Protein AF-A0A2G4DVA1-F1 (afdb_monomer)

Foldseek 3Di:
DDDDDPDDPPPPPPPPPPPPPPPVPPDCDPLVVVVVVCVVQNLVSVCVVDVDVCSVPPVDSVVVVVVVVVD

Radius of gyration: 24.99 Å; Cα contacts (8 Å, |Δi|>4): 30; chains: 1; bounding box: 35×22×84 Å

Nearest PDB structures (foldseek):
  2jvw-assembly1_A  TM=7.320E-01  e=1.044E-03  Aliivibrio fischeri ES114

Structure (mmCIF, N/CA/C/O backbone):
data_AF-A0A2G4DVA1-F1
#
_entry.id   AF-A0A2G4DVA1-F1
#
loop_
_atom_site.group_PDB
_atom_site.id
_atom_site.type_symbol
_atom_site.label_atom_id
_atom_site.label_alt_id
_atom_site.label_comp_id
_atom_site.label_asym_id
_atom_site.label_entity_id
_atom_site.label_seq_id
_atom_site.pdbx_PDB_ins_code
_atom_site.Cartn_x
_atom_site.Cartn_y
_atom_site.Cartn_z
_atom_site.occupancy
_atom_site.B_iso_or_equiv
_atom_site.auth_seq_id
_atom_site.auth_comp_id
_atom_site.auth_asym_id
_atom_site.auth_atom_id
_atom_site.pdbx_PDB_model_num
ATOM 1 N N . ALA A 1 1 ? -3.856 2.163 69.985 1.00 47.00 1 ALA A N 1
ATOM 2 C CA . ALA A 1 1 ? -4.577 0.927 69.631 1.00 47.00 1 ALA A CA 1
ATOM 3 C C . ALA A 1 1 ? -6.007 1.292 69.245 1.00 47.00 1 ALA A C 1
ATOM 5 O O . ALA A 1 1 ? -6.748 1.732 70.106 1.00 47.00 1 ALA A O 1
ATOM 6 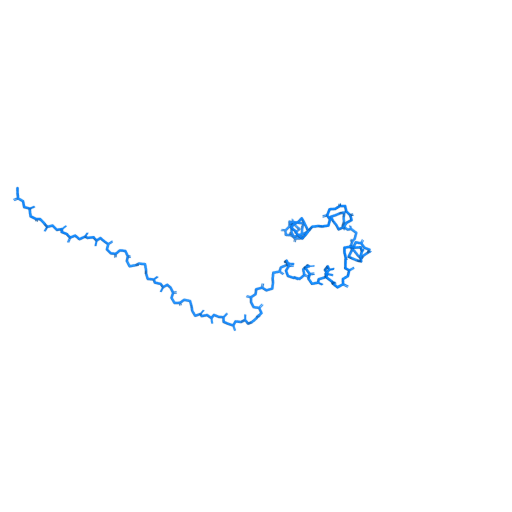N N . GLN A 1 2 ? -6.335 1.208 67.954 1.00 46.09 2 GLN A N 1
ATOM 7 C CA . GLN A 1 2 ? -7.690 1.278 67.380 1.00 46.09 2 GLN A CA 1
ATOM 8 C C . GLN A 1 2 ? -7.545 0.712 65.951 1.00 46.09 2 GLN A C 1
ATOM 10 O O . GLN A 1 2 ? -6.989 1.369 65.079 1.00 46.09 2 GLN A O 1
ATOM 15 N N . LEU A 1 3 ? -7.589 -0.611 65.799 1.00 49.41 3 LEU A N 1
ATOM 16 C CA . LEU A 1 3 ? -8.729 -1.351 65.243 1.00 49.41 3 LEU A CA 1
ATOM 17 C C . LEU A 1 3 ? -9.186 -0.866 63.853 1.00 49.41 3 LEU A C 1
ATOM 19 O O . LEU A 1 3 ? -9.923 0.102 63.713 1.00 49.41 3 LEU A O 1
ATOM 23 N N . ALA A 1 4 ? -8.725 -1.628 62.856 1.00 50.66 4 ALA A N 1
ATOM 24 C CA . ALA A 1 4 ? -9.421 -2.059 61.646 1.00 50.66 4 ALA A CA 1
ATOM 25 C C . ALA A 1 4 ? -10.321 -1.047 60.912 1.00 50.66 4 ALA A C 1
ATOM 27 O O . ALA A 1 4 ? -11.497 -0.880 61.225 1.00 50.66 4 ALA A O 1
ATOM 28 N N . LYS A 1 5 ? -9.816 -0.553 59.777 1.00 53.25 5 LYS A N 1
ATOM 29 C CA . LYS A 1 5 ? -10.631 -0.402 58.566 1.00 53.25 5 LYS A CA 1
ATOM 30 C C . LYS A 1 5 ? -9.923 -1.096 57.412 1.00 53.25 5 LYS A C 1
ATOM 32 O O . LYS A 1 5 ? -9.112 -0.514 56.702 1.00 53.25 5 LYS A O 1
ATOM 37 N N . LEU A 1 6 ? -10.243 -2.379 57.274 1.00 53.34 6 LEU A N 1
ATOM 38 C CA . LEU A 1 6 ? -10.198 -3.075 55.999 1.00 53.34 6 LEU A CA 1
ATOM 39 C C . LEU A 1 6 ? -11.086 -2.276 55.034 1.00 53.34 6 LEU A C 1
ATOM 41 O O . LEU A 1 6 ? -12.296 -2.201 55.225 1.00 53.34 6 LEU A O 1
ATOM 45 N N . SER A 1 7 ? -10.493 -1.634 54.038 1.00 50.66 7 SER A N 1
ATOM 46 C CA . SER A 1 7 ? -11.222 -1.203 52.850 1.00 50.66 7 SER A CA 1
ATOM 47 C C . SER A 1 7 ? -10.232 -1.194 51.702 1.00 50.66 7 SER A C 1
ATOM 49 O O . SER A 1 7 ? -9.563 -0.203 51.420 1.00 50.66 7 SER A O 1
ATOM 51 N N . CYS A 1 8 ? -10.069 -2.364 51.092 1.00 41.75 8 CYS A N 1
ATOM 52 C CA . CYS A 1 8 ? -9.517 -2.452 49.754 1.00 41.75 8 CYS A CA 1
ATOM 53 C C . CYS A 1 8 ? -10.393 -1.561 48.862 1.00 41.75 8 CYS A C 1
ATOM 55 O O . CYS A 1 8 ? -11.601 -1.812 48.807 1.00 41.75 8 CYS A O 1
ATOM 57 N N . PRO A 1 9 ? -9.855 -0.551 48.155 1.00 59.91 9 PRO A N 1
ATOM 58 C CA . PRO A 1 9 ? -10.598 0.039 47.062 1.00 59.91 9 PRO A CA 1
ATOM 59 C C . PRO A 1 9 ? -10.684 -1.047 45.993 1.00 59.91 9 PRO A C 1
ATOM 61 O O . PRO A 1 9 ? -9.748 -1.289 45.232 1.00 59.91 9 PRO A O 1
ATOM 64 N N . THR A 1 10 ? -11.802 -1.765 45.993 1.00 53.78 10 THR A N 1
ATOM 65 C CA . THR A 1 10 ? -12.268 -2.543 44.855 1.00 53.78 10 THR A CA 1
ATOM 66 C C . THR A 1 10 ? -12.412 -1.543 43.719 1.00 53.78 10 THR A C 1
ATOM 68 O O . THR A 1 10 ? -13.421 -0.855 43.583 1.00 53.78 10 THR A O 1
ATOM 71 N N . SER A 1 11 ? -11.339 -1.393 42.945 1.00 50.84 11 SER A N 1
ATOM 72 C CA . SER A 1 11 ? -11.372 -0.701 41.671 1.00 50.84 11 SER A CA 1
ATOM 73 C C . SER A 1 11 ? -12.270 -1.537 40.778 1.00 50.84 11 SER A C 1
ATOM 75 O O . SER A 1 11 ? -11.865 -2.556 40.219 1.00 50.84 11 SER A O 1
ATOM 77 N N . VAL A 1 12 ? -13.540 -1.146 40.747 1.00 52.78 12 VAL A N 1
ATOM 78 C CA . VAL A 1 12 ? -14.526 -1.599 39.781 1.00 52.78 12 VAL A CA 1
ATOM 79 C C . VAL A 1 12 ? -13.988 -1.185 38.415 1.00 52.78 12 VAL A C 1
ATOM 81 O O . VAL A 1 12 ? -14.302 -0.111 37.904 1.00 52.78 12 VAL A O 1
ATOM 84 N N . HIS A 1 13 ? -13.148 -2.024 37.810 1.00 55.50 13 HIS A N 1
ATOM 85 C CA . HIS A 1 13 ? -12.948 -1.973 36.374 1.00 55.50 13 HIS A CA 1
ATOM 86 C C . HIS A 1 13 ? -14.242 -2.490 35.758 1.00 55.50 13 HIS A C 1
ATOM 88 O O . HIS A 1 13 ? -14.431 -3.681 35.532 1.00 55.50 13 HIS A O 1
ATOM 94 N N . ARG A 1 14 ? -15.186 -1.565 35.598 1.00 54.81 14 ARG A N 1
ATOM 95 C CA . ARG A 1 14 ? -16.419 -1.745 34.847 1.00 54.81 14 ARG A CA 1
ATOM 96 C C . ARG A 1 14 ? -16.014 -2.220 33.448 1.00 54.81 14 ARG A C 1
ATOM 98 O O . ARG A 1 14 ? -15.403 -1.426 32.733 1.00 54.81 14 ARG A O 1
ATOM 105 N N . PRO A 1 15 ? -16.314 -3.464 33.037 1.00 58.53 15 PRO A N 1
ATOM 106 C CA . PRO A 1 15 ? -16.145 -3.824 31.644 1.00 58.53 15 PRO A CA 1
ATOM 107 C C . PRO A 1 15 ? -17.089 -2.923 30.852 1.00 58.53 15 PRO A C 1
ATOM 109 O O . PRO A 1 15 ? -18.303 -2.896 31.072 1.00 58.53 15 PRO A O 1
ATOM 112 N N . VAL A 1 16 ? -16.506 -2.096 29.990 1.00 59.56 16 VAL A N 1
ATOM 113 C CA . VAL A 1 16 ? -17.260 -1.341 29.003 1.00 59.56 16 VAL A CA 1
ATOM 114 C C . VAL A 1 16 ? -18.022 -2.359 28.155 1.00 59.56 16 VAL A C 1
ATOM 116 O O . VAL A 1 16 ? -17.428 -3.198 27.485 1.00 59.56 16 VAL A O 1
ATOM 119 N N . MET A 1 17 ? -19.354 -2.330 28.214 1.00 52.91 17 MET A N 1
ATOM 120 C CA . MET A 1 17 ? -20.181 -3.008 27.220 1.00 52.91 17 MET A CA 1
ATOM 121 C C . MET A 1 17 ? -20.061 -2.222 25.915 1.00 52.91 17 MET A C 1
ATOM 123 O O . MET A 1 17 ? -20.897 -1.376 25.606 1.00 52.91 17 MET A O 1
ATOM 127 N N . THR A 1 18 ? -18.993 -2.466 25.159 1.00 52.47 18 THR A N 1
ATOM 128 C CA . THR A 1 18 ? -19.004 -2.215 23.721 1.00 52.47 18 THR A CA 1
ATOM 129 C C . THR A 1 18 ? -19.838 -3.319 23.101 1.00 52.47 18 THR A C 1
ATOM 131 O O . THR A 1 18 ? -19.433 -4.482 23.084 1.00 52.47 18 THR A O 1
ATOM 134 N N . THR A 1 19 ? -21.027 -2.958 22.630 1.00 56.53 19 THR A N 1
ATOM 135 C CA . THR A 1 19 ? -21.787 -3.765 21.678 1.00 56.53 19 THR A CA 1
ATOM 136 C C . THR A 1 19 ? -20.825 -4.309 20.615 1.00 56.53 19 THR A C 1
ATOM 138 O O . THR A 1 19 ? -20.027 -3.530 20.081 1.00 56.53 19 THR A O 1
ATOM 141 N N . PRO A 1 20 ? -20.832 -5.619 20.302 1.00 54.12 20 PRO A N 1
ATOM 142 C CA . PRO A 1 20 ? -20.070 -6.121 19.175 1.00 54.12 20 PRO A CA 1
ATOM 143 C C . PRO A 1 20 ? -20.733 -5.535 17.934 1.00 54.12 20 PRO A C 1
ATOM 145 O O . PRO A 1 20 ? -21.769 -6.009 17.466 1.00 54.12 20 PRO A O 1
ATOM 148 N N . ASN A 1 21 ? -20.180 -4.423 17.460 1.00 51.41 21 ASN A N 1
ATOM 149 C CA . ASN A 1 21 ? -20.569 -3.795 16.216 1.00 51.41 21 ASN A CA 1
ATOM 150 C C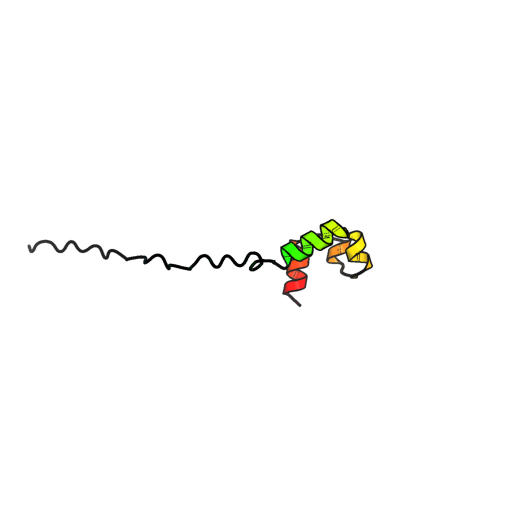 . ASN A 1 21 ? -20.063 -4.728 15.109 1.00 51.41 21 ASN A C 1
ATOM 152 O O . 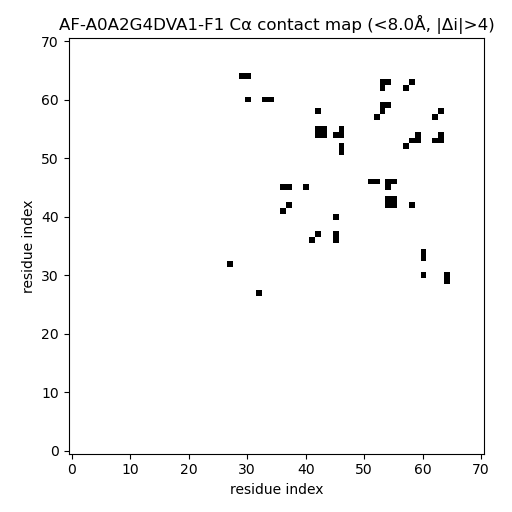ASN A 1 21 ? -18.984 -4.541 14.554 1.00 51.41 21 ASN A O 1
ATOM 156 N N . ASN A 1 22 ? -20.819 -5.806 14.885 1.00 54.53 22 ASN A N 1
ATOM 157 C CA . ASN A 1 22 ? -20.671 -6.782 13.814 1.00 54.53 22 ASN A CA 1
ATOM 158 C C . ASN A 1 22 ? -20.991 -6.098 12.478 1.00 54.53 22 ASN A C 1
ATOM 160 O O . ASN A 1 22 ? -21.941 -6.459 11.792 1.00 54.53 22 ASN A O 1
ATOM 164 N N . ASN A 1 23 ? -20.221 -5.074 12.122 1.00 53.38 23 ASN A N 1
ATOM 165 C CA . ASN A 1 23 ? -20.149 -4.605 10.753 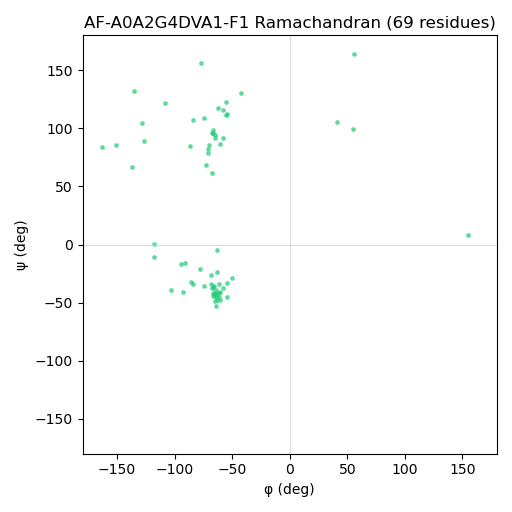1.00 53.38 23 ASN A CA 1
ATOM 166 C C . ASN A 1 23 ? -19.110 -5.501 10.073 1.00 53.38 23 ASN A C 1
ATOM 168 O O . ASN A 1 23 ? -17.920 -5.329 10.341 1.00 53.38 23 ASN A O 1
ATOM 172 N N . PRO A 1 24 ? -19.509 -6.440 9.199 1.00 56.81 24 PRO A N 1
ATOM 173 C CA . PRO A 1 24 ? -18.591 -7.391 8.560 1.00 56.81 24 PRO A CA 1
ATOM 174 C C . PRO A 1 24 ? -17.533 -6.724 7.661 1.00 56.81 24 PRO A C 1
ATOM 176 O O . PRO A 1 24 ? -16.653 -7.395 7.140 1.00 56.81 24 PRO A O 1
ATOM 179 N N . LEU A 1 25 ? -17.617 -5.403 7.477 1.00 51.66 25 LEU A N 1
ATOM 180 C CA . LEU A 1 25 ? -16.744 -4.593 6.630 1.00 51.66 25 LEU A CA 1
ATOM 181 C C . LEU A 1 25 ? -15.964 -3.527 7.415 1.00 51.66 25 LEU A C 1
ATOM 183 O O . LEU A 1 25 ? -15.197 -2.766 6.825 1.00 51.66 25 LEU A O 1
ATOM 187 N N . HIS A 1 26 ? -16.135 -3.441 8.740 1.00 51.41 26 HIS A N 1
ATOM 188 C CA . HIS A 1 26 ? -15.423 -2.448 9.540 1.00 51.41 26 HIS A CA 1
ATOM 189 C C . HIS A 1 26 ? -14.051 -2.985 9.958 1.00 51.41 26 HIS A C 1
ATOM 191 O O . HIS A 1 26 ? -13.883 -3.549 11.036 1.00 51.41 26 HIS A O 1
ATOM 197 N N . GLY A 1 27 ? -13.068 -2.820 9.075 1.00 58.44 27 GLY A N 1
ATOM 198 C CA . GLY A 1 27 ? -11.698 -3.266 9.329 1.00 58.44 27 GLY A CA 1
ATOM 199 C C . GLY A 1 27 ? -10.862 -3.552 8.089 1.00 58.44 27 GLY A C 1
ATOM 200 O O . GLY A 1 27 ? -9.762 -4.077 8.239 1.00 58.44 27 GLY A O 1
ATOM 201 N N . VAL A 1 28 ? -11.339 -3.229 6.878 1.00 69.56 28 VAL A N 1
ATOM 202 C CA . VAL A 1 28 ? -10.507 -3.3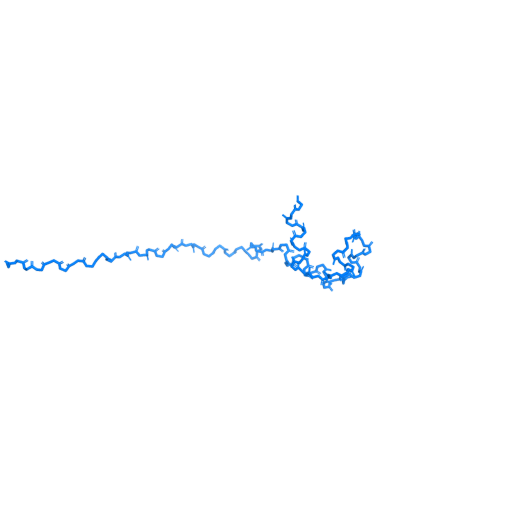59 5.674 1.00 69.56 28 VAL A CA 1
ATOM 203 C C . VAL A 1 28 ? -9.374 -2.345 5.774 1.00 69.56 28 VAL A C 1
ATOM 205 O O . VAL A 1 28 ? -9.547 -1.145 5.561 1.00 69.56 28 VAL A O 1
ATOM 208 N N . THR A 1 29 ? -8.214 -2.820 6.205 1.00 82.38 29 THR A N 1
ATOM 209 C CA . THR A 1 29 ? -7.032 -1.983 6.337 1.00 82.38 29 THR A CA 1
ATOM 210 C C . THR A 1 29 ? -6.425 -1.759 4.958 1.00 82.38 29 THR A C 1
ATOM 212 O O . THR A 1 29 ? -6.560 -2.584 4.053 1.00 82.38 29 THR A O 1
ATOM 215 N N . LEU A 1 30 ? -5.676 -0.663 4.811 1.00 83.00 30 LEU A N 1
ATOM 216 C CA . LEU A 1 30 ? -4.818 -0.456 3.639 1.00 83.00 30 LEU A CA 1
ATOM 217 C C . LEU A 1 30 ? -3.919 -1.675 3.369 1.00 83.00 30 LEU A C 1
ATOM 219 O O . LEU A 1 30 ? -3.586 -1.944 2.223 1.00 83.00 30 LEU A O 1
ATOM 223 N N . GLU A 1 31 ? -3.564 -2.428 4.416 1.00 85.75 31 GLU A N 1
ATOM 224 C CA . GLU A 1 31 ? -2.820 -3.681 4.300 1.00 85.75 31 GLU A CA 1
ATOM 225 C C . GLU A 1 31 ? -3.613 -4.755 3.561 1.00 85.75 31 GLU A C 1
ATOM 227 O O . GLU A 1 31 ? -3.090 -5.333 2.619 1.00 85.75 31 GLU A O 1
ATOM 232 N N . GLN A 1 32 ? -4.873 -4.986 3.932 1.00 86.12 32 GLN A N 1
ATOM 233 C CA . GLN A 1 32 ? -5.724 -5.975 3.265 1.00 86.12 32 GLN A CA 1
ATOM 234 C C . GLN A 1 32 ? -5.945 -5.632 1.790 1.00 86.12 32 GLN A C 1
ATOM 236 O O . GLN A 1 32 ? -5.858 -6.506 0.932 1.00 86.12 32 GLN A O 1
ATOM 241 N N . ILE A 1 33 ? -6.164 -4.351 1.487 1.00 86.06 33 ILE A N 1
ATOM 242 C CA . ILE A 1 33 ? -6.322 -3.881 0.105 1.00 86.06 33 ILE A CA 1
ATOM 243 C C . ILE A 1 33 ? -5.026 -4.106 -0.679 1.00 86.06 33 ILE A C 1
ATOM 245 O O . ILE A 1 33 ? -5.061 -4.621 -1.792 1.00 86.06 33 ILE A O 1
ATOM 249 N N . LEU A 1 34 ? -3.876 -3.759 -0.095 1.00 86.25 34 LEU A N 1
ATOM 250 C CA . LEU A 1 34 ? -2.585 -3.959 -0.743 1.00 86.25 34 LEU A CA 1
ATOM 251 C C . LEU A 1 34 ? -2.279 -5.447 -0.961 1.00 86.25 34 LEU A C 1
ATOM 253 O O . LEU A 1 34 ? -1.805 -5.800 -2.034 1.00 86.25 34 LEU A O 1
ATOM 257 N N . ILE A 1 35 ? -2.573 -6.312 0.014 1.00 88.31 35 ILE A N 1
ATOM 258 C CA . ILE A 1 35 ? -2.396 -7.765 -0.111 1.00 88.31 35 ILE A CA 1
ATOM 259 C C . ILE A 1 35 ? -3.253 -8.305 -1.256 1.00 88.31 35 ILE A C 1
ATOM 261 O O . ILE A 1 35 ? -2.717 -8.992 -2.115 1.00 88.31 35 ILE A O 1
ATOM 265 N N . ALA A 1 36 ? -4.536 -7.937 -1.326 1.00 89.50 36 ALA A N 1
ATOM 266 C CA . ALA A 1 36 ? -5.411 -8.366 -2.416 1.00 89.50 36 ALA A CA 1
ATOM 267 C C . ALA A 1 36 ? -4.899 -7.885 -3.786 1.00 89.50 36 ALA A C 1
ATOM 269 O O . ALA A 1 36 ? -4.895 -8.638 -4.756 1.00 89.50 36 ALA A O 1
ATOM 270 N N . LEU A 1 37 ? -4.412 -6.644 -3.878 1.00 87.88 37 LEU A N 1
ATOM 271 C CA . LEU A 1 37 ? -3.839 -6.121 -5.120 1.00 87.88 37 LEU A CA 1
ATOM 272 C C . LEU A 1 37 ? -2.575 -6.880 -5.532 1.00 87.88 37 LEU A C 1
ATOM 274 O O . LEU A 1 37 ? -2.423 -7.212 -6.705 1.00 87.88 37 LEU A O 1
ATOM 278 N N . VAL A 1 38 ? -1.687 -7.168 -4.584 1.00 88.12 38 VAL A N 1
ATOM 279 C CA . VAL A 1 38 ? -0.456 -7.926 -4.836 1.00 88.12 38 VAL A CA 1
ATOM 280 C C . VAL A 1 38 ? -0.769 -9.377 -5.197 1.00 88.12 38 VAL A C 1
ATOM 282 O O . VAL A 1 38 ? -0.120 -9.919 -6.081 1.00 88.12 38 VAL A O 1
ATOM 285 N N . GLU A 1 39 ? -1.771 -9.997 -4.578 1.00 89.00 39 GLU A N 1
ATOM 286 C CA . GLU A 1 39 ? -2.196 -11.364 -4.902 1.00 89.00 39 GLU A CA 1
ATOM 287 C C . GLU A 1 39 ? -2.778 -11.464 -6.321 1.00 89.00 39 GLU A C 1
ATOM 289 O O . GLU A 1 39 ? -2.548 -12.448 -7.019 1.00 89.00 39 GLU A O 1
ATOM 294 N N . HIS A 1 40 ? -3.484 -10.428 -6.783 1.00 90.31 40 HIS A N 1
ATOM 295 C CA . HIS A 1 40 ? -4.079 -10.409 -8.121 1.00 90.31 40 HIS A CA 1
ATOM 296 C C . HIS A 1 40 ? -3.129 -9.972 -9.242 1.00 90.31 40 HIS A C 1
ATOM 298 O O . HIS A 1 40 ? -3.285 -10.434 -10.372 1.00 90.31 40 HIS A O 1
ATOM 304 N N . TYR A 1 41 ? -2.201 -9.051 -8.974 1.00 86.94 41 TYR A N 1
ATOM 305 C CA . TYR A 1 41 ? -1.374 -8.416 -10.012 1.00 86.94 41 TYR A CA 1
ATOM 306 C C . TYR A 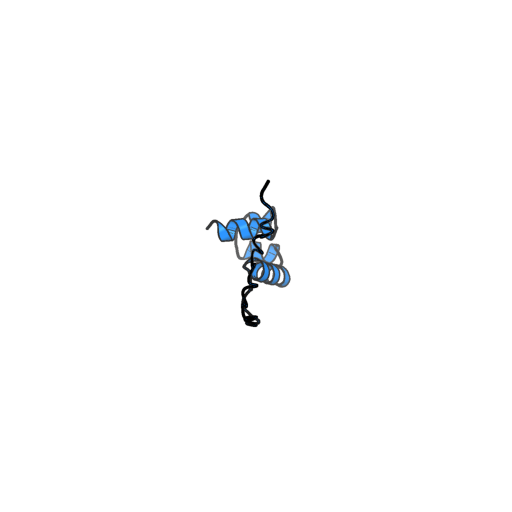1 41 ? 0.124 -8.672 -9.871 1.00 86.94 41 TYR A C 1
ATOM 308 O O . TY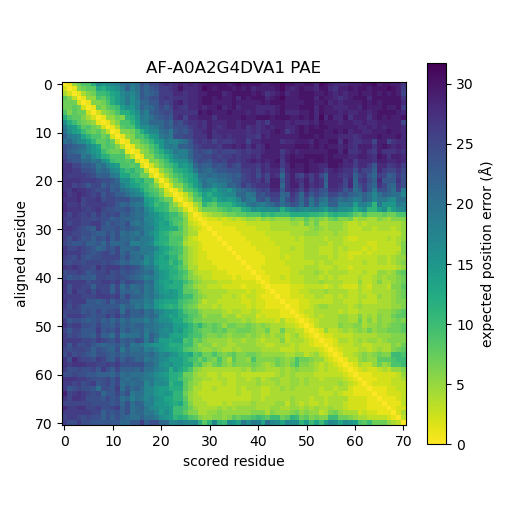R A 1 41 ? 0.875 -8.336 -10.787 1.00 86.94 41 TYR A O 1
ATOM 316 N N . GLU A 1 42 ? 0.552 -9.238 -8.745 1.00 87.00 42 GLU A N 1
ATOM 317 C CA . GLU A 1 42 ? 1.950 -9.381 -8.353 1.00 87.00 42 GLU A CA 1
ATOM 318 C C . GLU A 1 42 ? 2.709 -8.044 -8.314 1.00 87.00 42 GLU A C 1
ATOM 320 O O . GLU A 1 42 ? 2.300 -7.005 -8.838 1.00 87.00 42 GLU A O 1
ATOM 325 N N . TRP A 1 43 ? 3.867 -8.036 -7.661 1.00 86.56 43 TRP A N 1
ATOM 326 C CA . TRP A 1 43 ? 4.653 -6.808 -7.530 1.00 86.56 43 TRP A CA 1
ATOM 327 C C . TRP A 1 43 ? 5.093 -6.235 -8.877 1.00 86.56 43 TRP A C 1
ATOM 329 O O . TRP A 1 43 ? 5.107 -5.017 -9.035 1.00 86.56 43 TRP A O 1
ATOM 339 N N . SER A 1 44 ? 5.373 -7.091 -9.862 1.00 84.00 44 SER A N 1
ATOM 340 C CA . SER A 1 44 ? 5.726 -6.667 -11.218 1.00 84.00 44 SER A CA 1
ATOM 341 C C . SER A 1 44 ? 4.579 -5.917 -11.898 1.00 84.00 44 SER A C 1
ATOM 343 O O . SER A 1 44 ? 4.794 -4.810 -12.384 1.00 84.00 44 SER A O 1
ATOM 345 N N . GLY A 1 45 ? 3.350 -6.445 -11.851 1.00 87.25 45 GLY A N 1
ATOM 346 C CA . GLY A 1 45 ? 2.195 -5.794 -12.471 1.00 87.25 45 GLY A CA 1
ATOM 347 C C . GLY A 1 45 ? 1.794 -4.496 -11.766 1.00 87.25 45 GLY A C 1
ATOM 348 O O . GLY A 1 45 ? 1.391 -3.529 -12.421 1.00 87.25 45 GLY A O 1
ATOM 349 N N . LEU A 1 46 ? 1.963 -4.419 -10.439 1.00 85.50 46 LEU A N 1
ATOM 350 C CA . LEU A 1 46 ? 1.826 -3.150 -9.715 1.00 85.50 46 LEU A CA 1
ATOM 351 C C . LEU A 1 46 ? 2.918 -2.149 -10.102 1.00 85.50 46 LEU A C 1
ATOM 353 O O . LEU A 1 46 ? 2.604 -0.981 -10.302 1.00 85.50 46 LEU A O 1
ATOM 357 N N . ALA A 1 47 ? 4.169 -2.585 -10.224 1.00 84.88 47 ALA A N 1
ATOM 358 C CA . ALA A 1 47 ? 5.304 -1.733 -10.572 1.00 84.88 47 ALA A CA 1
ATOM 359 C C . ALA A 1 47 ? 5.261 -1.194 -12.013 1.00 84.88 47 ALA A C 1
ATOM 361 O O . ALA A 1 47 ? 5.849 -0.148 -12.296 1.00 84.88 47 ALA A O 1
ATOM 362 N N 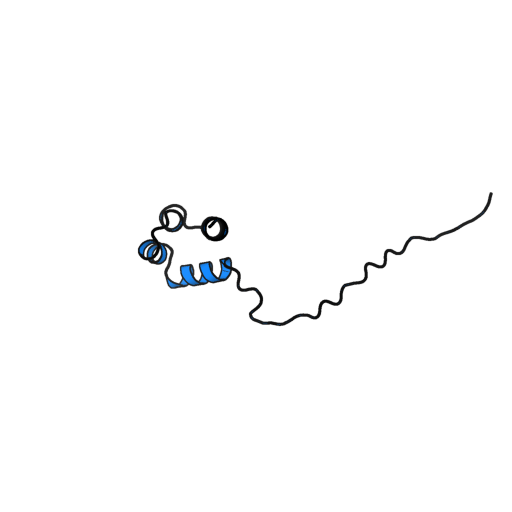. GLU A 1 48 ? 4.591 -1.904 -12.922 1.00 85.69 48 GLU A N 1
ATOM 363 C CA . GLU A 1 48 ? 4.331 -1.441 -14.289 1.00 85.69 48 GLU A CA 1
ATOM 364 C C . GLU A 1 48 ? 3.249 -0.356 -14.335 1.00 85.69 48 GLU A C 1
ATOM 366 O O . GLU A 1 48 ? 3.340 0.579 -15.128 1.00 85.69 48 GLU A O 1
ATOM 371 N N . ARG A 1 49 ? 2.231 -0.455 -13.471 1.00 84.62 49 ARG A N 1
ATOM 372 C CA . ARG A 1 49 ? 1.126 0.519 -13.399 1.00 84.62 49 ARG A CA 1
ATOM 373 C C . ARG A 1 49 ? 1.448 1.718 -12.516 1.00 84.62 49 ARG A C 1
ATOM 375 O O . ARG A 1 49 ? 0.944 2.813 -12.749 1.00 84.62 49 ARG A O 1
ATOM 382 N N . ILE A 1 50 ? 2.247 1.496 -11.481 1.00 81.06 50 ILE A N 1
ATOM 383 C CA . ILE A 1 50 ? 2.616 2.473 -10.471 1.00 81.06 50 ILE A CA 1
ATOM 384 C C . ILE A 1 50 ? 4.140 2.450 -10.371 1.00 81.06 50 ILE A C 1
ATOM 386 O O . ILE A 1 50 ? 4.716 1.538 -9.775 1.00 81.06 50 ILE A O 1
ATOM 390 N N . ASP A 1 51 ? 4.793 3.468 -10.941 1.00 77.50 51 ASP A N 1
ATOM 391 C CA . ASP A 1 51 ? 6.252 3.621 -10.910 1.00 77.50 51 ASP A CA 1
ATOM 392 C C . ASP A 1 51 ? 6.730 4.028 -9.505 1.00 77.50 51 ASP A C 1
ATOM 394 O O . ASP A 1 51 ? 7.146 5.151 -9.234 1.00 77.50 51 ASP A O 1
ATOM 398 N N . ILE A 1 52 ? 6.608 3.102 -8.558 1.00 79.19 52 ILE A N 1
ATOM 399 C CA . ILE A 1 52 ? 7.117 3.237 -7.201 1.00 79.19 52 ILE A CA 1
ATOM 400 C C . ILE A 1 52 ? 8.315 2.305 -7.063 1.00 79.19 52 ILE A C 1
ATOM 402 O O . ILE A 1 52 ? 8.208 1.083 -7.181 1.00 79.19 52 ILE A O 1
ATOM 406 N N . ARG A 1 53 ? 9.469 2.888 -6.721 1.00 78.94 53 ARG A N 1
ATOM 407 C CA . ARG A 1 53 ? 10.710 2.143 -6.454 1.00 78.94 53 ARG A CA 1
ATOM 408 C C . ARG A 1 53 ? 10.529 1.062 -5.385 1.00 78.94 53 ARG A C 1
ATOM 410 O O . ARG A 1 53 ? 11.146 0.008 -5.485 1.00 78.94 53 ARG A O 1
ATOM 417 N N . CYS A 1 54 ? 9.655 1.295 -4.401 1.00 78.75 54 CYS A N 1
ATOM 418 C CA . CYS A 1 54 ? 9.318 0.306 -3.376 1.00 78.75 54 CYS A CA 1
ATOM 419 C C . CYS A 1 54 ? 8.757 -0.995 -3.973 1.00 78.75 54 CYS A C 1
ATOM 421 O O . CYS A 1 54 ? 9.103 -2.057 -3.484 1.00 78.75 54 CYS A O 1
ATOM 423 N N . PHE A 1 55 ? 7.951 -0.950 -5.038 1.00 80.62 55 PHE A N 1
ATOM 424 C CA . PHE A 1 55 ? 7.407 -2.166 -5.656 1.00 80.62 55 PHE A CA 1
ATOM 425 C C . PHE A 1 55 ? 8.430 -2.898 -6.540 1.00 80.62 55 PHE A C 1
ATOM 427 O O . PHE A 1 55 ? 8.284 -4.093 -6.770 1.00 80.62 55 PHE A O 1
ATOM 434 N N . LYS A 1 56 ? 9.481 -2.202 -7.001 1.00 79.69 56 LYS A N 1
ATOM 435 C CA . LYS A 1 56 ? 10.530 -2.750 -7.881 1.00 79.69 56 LYS A CA 1
ATOM 436 C C . LYS A 1 56 ? 11.745 -3.303 -7.133 1.00 79.69 56 LYS A C 1
ATOM 438 O O . LYS A 1 56 ? 12.297 -4.314 -7.547 1.00 79.69 56 LYS A O 1
ATOM 443 N N . SER A 1 57 ? 12.204 -2.615 -6.086 1.00 76.81 57 SER A N 1
ATOM 444 C CA . SER A 1 57 ? 13.467 -2.936 -5.397 1.00 76.81 57 SER A CA 1
ATOM 445 C C . SER A 1 57 ? 13.271 -3.655 -4.062 1.00 76.81 57 SER A C 1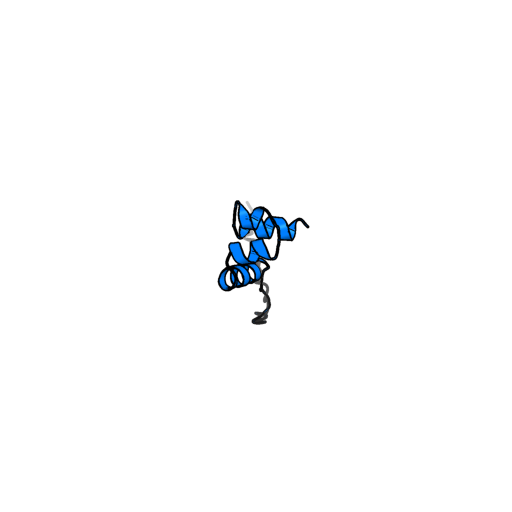
ATOM 447 O O . SER A 1 57 ? 14.012 -4.586 -3.776 1.00 76.81 57 SER A O 1
ATOM 449 N N . ASP A 1 58 ? 12.259 -3.268 -3.282 1.00 73.44 58 ASP A N 1
ATOM 450 C CA . ASP A 1 58 ? 11.970 -3.844 -1.961 1.00 73.44 58 ASP A CA 1
ATOM 451 C C . ASP A 1 58 ? 10.457 -4.077 -1.804 1.00 73.44 58 ASP A C 1
ATOM 453 O O . ASP A 1 58 ? 9.795 -3.389 -1.011 1.00 73.44 58 ASP A O 1
ATOM 457 N N . PRO A 1 59 ? 9.883 -5.012 -2.592 1.00 78.19 59 PRO A N 1
ATOM 458 C CA . PRO A 1 59 ? 8.454 -5.295 -2.586 1.00 78.19 59 PRO A CA 1
ATOM 459 C C . PRO A 1 59 ? 8.027 -5.865 -1.230 1.00 78.19 59 PRO A C 1
ATOM 461 O O . PRO A 1 59 ? 8.083 -7.066 -0.968 1.00 78.19 59 PRO A O 1
ATOM 464 N N . SER A 1 60 ? 7.621 -4.975 -0.327 1.00 84.75 60 SER A N 1
ATOM 465 C CA . SER A 1 60 ? 7.185 -5.326 1.018 1.00 84.75 60 SER A CA 1
ATOM 466 C C . SER A 1 60 ? 5.923 -4.569 1.384 1.00 84.75 60 SER A C 1
ATOM 468 O O . SER A 1 60 ? 5.847 -3.342 1.259 1.00 84.75 60 SER A O 1
ATOM 470 N N . ILE A 1 61 ? 4.951 -5.308 1.915 1.00 85.06 61 ILE A N 1
ATOM 471 C CA . ILE A 1 61 ? 3.669 -4.780 2.383 1.00 85.06 61 ILE A CA 1
ATOM 472 C C . ILE A 1 61 ? 3.888 -3.647 3.401 1.00 85.06 61 ILE A C 1
ATOM 474 O O . ILE A 1 61 ? 3.328 -2.566 3.251 1.00 85.06 61 ILE A O 1
ATOM 478 N N . LYS A 1 62 ? 4.790 -3.814 4.378 1.00 82.50 62 LYS A N 1
ATOM 479 C CA . LYS A 1 62 ? 5.057 -2.793 5.412 1.00 82.50 62 LYS A CA 1
ATOM 480 C C . LYS A 1 62 ? 5.696 -1.515 4.862 1.00 82.50 62 LYS A C 1
ATOM 482 O O . LYS A 1 62 ? 5.317 -0.419 5.279 1.00 82.50 62 LYS A O 1
ATOM 487 N N . SER A 1 63 ? 6.653 -1.643 3.941 1.00 83.06 63 SER A N 1
ATOM 488 C CA . SER A 1 63 ? 7.323 -0.493 3.314 1.00 83.06 63 SER A CA 1
ATOM 489 C C . SER A 1 63 ? 6.342 0.302 2.449 1.00 83.06 63 SER A C 1
ATOM 491 O O . SER A 1 63 ? 6.216 1.519 2.583 1.00 83.06 63 SER A O 1
ATOM 493 N N . SER A 1 64 ? 5.533 -0.417 1.672 1.00 84.62 64 SER A N 1
ATOM 494 C CA . SER A 1 64 ? 4.469 0.138 0.838 1.00 84.62 64 SER A CA 1
ATOM 495 C C . SER A 1 64 ? 3.410 0.866 1.663 1.00 84.62 64 SER A C 1
ATOM 497 O O . SER A 1 64 ? 3.044 1.992 1.347 1.00 84.62 64 SER A O 1
ATOM 499 N N . LEU A 1 65 ? 2.963 0.281 2.778 1.00 85.88 65 LEU A N 1
ATOM 500 C CA . LEU A 1 65 ? 2.021 0.939 3.686 1.00 85.88 65 LEU A CA 1
ATOM 501 C C . LEU A 1 65 ? 2.626 2.158 4.372 1.00 85.88 65 LEU A C 1
ATOM 503 O O . LEU A 1 65 ? 1.929 3.143 4.583 1.00 85.88 65 LEU A O 1
ATOM 507 N N . THR A 1 66 ? 3.910 2.107 4.719 1.00 84.81 66 THR A N 1
ATOM 508 C CA . THR A 1 66 ? 4.615 3.261 5.285 1.00 84.81 66 THR A CA 1
ATOM 509 C C . THR A 1 66 ? 4.690 4.394 4.266 1.00 84.81 66 THR A C 1
ATOM 511 O O . THR A 1 66 ? 4.493 5.543 4.637 1.00 84.81 66 THR A O 1
ATOM 514 N N . PHE A 1 67 ? 4.913 4.084 2.987 1.00 83.00 67 PHE A N 1
ATOM 515 C CA . PHE A 1 67 ? 4.855 5.062 1.903 1.00 83.00 67 PHE A CA 1
ATOM 516 C C . PHE A 1 67 ? 3.440 5.642 1.739 1.00 83.00 67 PHE A C 1
ATOM 518 O O . PHE A 1 67 ? 3.274 6.852 1.849 1.00 83.00 67 PHE A O 1
ATOM 525 N N . LEU A 1 68 ? 2.421 4.785 1.599 1.00 81.56 68 LEU A N 1
ATOM 526 C CA . LEU A 1 68 ? 1.014 5.178 1.419 1.00 81.56 68 LEU A CA 1
ATOM 527 C C . LEU A 1 68 ? 0.416 5.949 2.610 1.00 81.56 68 LEU A C 1
ATOM 529 O O . LEU A 1 68 ? -0.574 6.648 2.445 1.00 81.56 68 LEU A O 1
ATOM 533 N N . ARG A 1 69 ? 0.973 5.798 3.819 1.00 82.12 69 ARG A N 1
ATOM 534 C CA . ARG A 1 69 ? 0.549 6.533 5.027 1.00 82.12 69 ARG A CA 1
ATOM 535 C C . ARG A 1 69 ? 1.308 7.841 5.252 1.00 82.12 69 ARG A C 1
ATOM 537 O O . ARG A 1 69 ? 0.910 8.612 6.119 1.00 82.12 69 ARG A O 1
ATOM 544 N N . LYS A 1 70 ? 2.447 8.034 4.581 1.00 78.12 70 LYS A N 1
ATOM 545 C CA . LYS A 1 70 ? 3.311 9.218 4.740 1.00 78.12 70 LYS A CA 1
ATOM 546 C C . LYS A 1 70 ? 3.027 10.311 3.714 1.00 78.12 70 LYS A C 1
ATOM 548 O O . LYS A 1 70 ? 3.488 11.431 3.918 1.00 78.12 70 LYS A O 1
ATOM 553 N N . THR A 1 71 ? 2.338 9.970 2.632 1.00 56.16 71 THR A N 1
ATOM 554 C CA . THR A 1 71 ? 1.714 10.907 1.690 1.00 56.16 71 THR A CA 1
ATOM 555 C C . THR A 1 71 ? 0.424 11.454 2.270 1.00 56.16 71 THR A C 1
ATOM 557 O O . THR A 1 71 ? 0.242 12.686 2.209 1.00 56.16 71 THR A O 1
#

Sequence (71 aa):
AQLAKLSCPTSVHRPVMTTPNNNPLHGVTLEQILIALVEHYEWSGLAERIDIRCFKSDPSIKSSLTFLRKT

Secondary structure (DSSP, 8-state):
-----------------------TTTT--HHHHHHHHHHHHHHHHHHHHS--HHHHH---HHHHHHHHHH-

Mean predicted aligned error: 14.55 Å

Solvent-accessible surface area (backbone atoms only — not comparable to full-atom values): 4765 Å² total; per-residue (Å²): 143,81,82,84,80,91,70,78,82,78,75,76,77,68,77,77,84,70,72,84,78,82,52,97,71,78,75,80,40,76,62,55,54,48,50,54,50,39,74,76,44,35,49,67,52,45,30,74,77,42,91,43,66,52,40,72,78,54,71,38,72,68,59,51,48,51,51,70,70,71,111

pLDDT: mean 71.44, std 15.36, range [41.75, 90.31]